Protein AF-A0A101WQL4-F1 (afdb_monomer_lite)

Sequence (93 aa):
MPYNTLDFLRATDIRMKQYYACHCAWARKSIIQEEGPVPPSICSCSLGFTKMHMEAALDIELEGENLETVLDGRSTCCTAVIHIPGNIIRKYT

Foldseek 3Di:
DFCAVVQLVVDPDLLSVLLRRDPDPVQSVQSPDPVHGDDPVVCVVVVCVVQVVVCVVQVDDWDKDWPDGSSVVPDSDTDMDIDDDPVSVVVPD

Structure (mmCIF, N/CA/C/O backbone):
data_AF-A0A101WQL4-F1
#
_entry.id   AF-A0A101WQL4-F1
#
loop_
_atom_site.group_PDB
_atom_site.id
_atom_site.type_symbol
_atom_site.label_atom_id
_atom_site.label_alt_id
_atom_site.label_comp_id
_atom_site.label_asym_id
_atom_site.label_entity_id
_atom_site.label_seq_id
_atom_site.pdbx_PDB_ins_code
_atom_site.Cartn_x
_atom_site.Cartn_y
_atom_site.Cartn_z
_atom_site.occupancy
_atom_site.B_iso_or_equiv
_atom_site.auth_seq_id
_atom_site.auth_comp_id
_atom_site.auth_asym_id
_atom_site.auth_atom_id
_atom_site.pdbx_PDB_model_num
ATOM 1 N N . MET A 1 1 ? 3.959 -6.612 2.466 1.00 82.25 1 MET A N 1
ATOM 2 C CA . MET A 1 1 ? 4.716 -7.614 1.680 1.00 82.25 1 MET A CA 1
ATOM 3 C C . MET A 1 1 ? 4.486 -7.330 0.204 1.00 82.25 1 MET A C 1
ATOM 5 O O . MET A 1 1 ? 3.399 -6.856 -0.099 1.00 82.25 1 MET A O 1
ATOM 9 N N . PRO A 1 2 ? 5.471 -7.544 -0.683 1.00 93.75 2 PRO A N 1
ATOM 10 C CA . PRO A 1 2 ? 5.263 -7.435 -2.126 1.00 93.75 2 PRO A CA 1
ATOM 11 C C . PRO A 1 2 ? 4.300 -8.510 -2.643 1.00 93.75 2 PRO A C 1
ATOM 13 O O . PRO A 1 2 ? 4.292 -9.628 -2.130 1.00 93.75 2 PRO A O 1
ATOM 16 N N . TYR A 1 3 ? 3.562 -8.205 -3.713 1.00 94.88 3 TYR A N 1
ATOM 17 C CA . TYR A 1 3 ? 2.744 -9.197 -4.421 1.00 94.88 3 TYR A CA 1
ATOM 18 C C . TYR A 1 3 ? 3.589 -10.320 -5.027 1.00 94.88 3 TYR A C 1
ATOM 20 O O . TYR A 1 3 ? 3.178 -11.480 -5.015 1.00 94.88 3 TYR A O 1
ATOM 28 N N . ASN A 1 4 ? 4.773 -9.979 -5.540 1.00 97.06 4 ASN A N 1
ATOM 29 C CA . ASN A 1 4 ? 5.749 -10.942 -6.033 1.00 97.06 4 ASN A CA 1
ATOM 30 C C . ASN A 1 4 ? 7.127 -10.636 -5.444 1.00 97.06 4 ASN A C 1
ATOM 32 O O . ASN A 1 4 ? 7.896 -9.838 -5.978 1.00 97.06 4 ASN A O 1
ATOM 36 N N . THR A 1 5 ? 7.430 -11.280 -4.319 1.00 96.88 5 THR A N 1
ATOM 37 C CA . THR A 1 5 ? 8.663 -11.051 -3.560 1.00 96.88 5 THR A CA 1
ATOM 38 C C . THR A 1 5 ? 9.922 -11.374 -4.359 1.00 96.88 5 THR A C 1
ATOM 40 O O . THR A 1 5 ? 10.891 -10.626 -4.280 1.00 96.88 5 THR A O 1
ATOM 43 N N . LEU A 1 6 ? 9.935 -12.461 -5.137 1.00 97.88 6 LEU A N 1
ATOM 44 C CA . LEU A 1 6 ? 11.141 -12.869 -5.864 1.00 97.88 6 LEU A CA 1
ATOM 45 C C . LEU A 1 6 ? 11.506 -11.857 -6.950 1.00 97.88 6 LEU A C 1
ATOM 47 O O . LEU A 1 6 ? 12.659 -11.432 -7.025 1.00 97.88 6 LEU A O 1
ATOM 51 N N . ASP A 1 7 ? 10.531 -11.434 -7.750 1.00 98.00 7 ASP A N 1
ATOM 52 C CA . ASP A 1 7 ? 10.791 -10.473 -8.820 1.00 98.00 7 ASP A CA 1
ATOM 53 C C . ASP A 1 7 ? 11.009 -9.058 -8.273 1.00 98.00 7 ASP A C 1
ATOM 55 O O . ASP A 1 7 ? 11.855 -8.332 -8.788 1.00 98.00 7 ASP A O 1
ATOM 59 N N . PHE A 1 8 ? 10.360 -8.696 -7.160 1.00 97.44 8 PHE A N 1
ATOM 60 C CA . PHE A 1 8 ? 10.661 -7.465 -6.421 1.00 97.44 8 PHE A CA 1
ATOM 61 C C . PHE A 1 8 ? 12.130 -7.391 -5.978 1.00 97.44 8 PHE A C 1
ATOM 63 O O . PHE A 1 8 ? 12.755 -6.337 -6.084 1.00 97.44 8 PHE A O 1
ATOM 70 N N . LEU A 1 9 ? 12.684 -8.501 -5.476 1.00 97.31 9 LEU A N 1
ATOM 71 C CA . LEU A 1 9 ? 14.078 -8.575 -5.027 1.00 97.31 9 LEU A CA 1
ATOM 72 C C . LEU A 1 9 ? 15.077 -8.565 -6.192 1.00 97.31 9 LEU A C 1
ATOM 74 O O . LEU A 1 9 ? 16.192 -8.077 -6.028 1.00 97.31 9 LEU A O 1
ATOM 78 N N . ARG A 1 10 ? 14.690 -9.101 -7.354 1.00 98.00 10 ARG A N 1
ATOM 79 C CA . ARG A 1 10 ? 15.531 -9.146 -8.563 1.00 98.00 10 ARG A CA 1
ATOM 80 C C . ARG A 1 10 ? 15.477 -7.864 -9.391 1.00 98.00 10 ARG A C 1
ATOM 82 O O . ARG A 1 10 ? 16.402 -7.606 -10.156 1.00 98.00 10 ARG A O 1
ATOM 89 N N . ALA A 1 11 ? 14.404 -7.086 -9.275 1.00 97.12 11 ALA A N 1
ATOM 90 C CA . ALA A 1 11 ? 14.217 -5.865 -10.042 1.00 97.12 11 ALA A CA 1
ATOM 91 C C . ALA A 1 11 ? 15.273 -4.806 -9.686 1.00 97.12 11 ALA A C 1
ATOM 93 O O . ALA A 1 11 ? 15.430 -4.419 -8.527 1.00 97.12 11 ALA A O 1
ATOM 94 N N . THR A 1 12 ? 15.963 -4.308 -10.711 1.00 95.81 12 THR A N 1
ATOM 95 C CA . THR A 1 12 ? 16.887 -3.168 -10.621 1.00 95.81 12 THR A CA 1
ATOM 96 C C . THR A 1 12 ? 16.201 -1.850 -10.966 1.00 95.81 12 THR A C 1
ATOM 98 O O . THR A 1 12 ? 16.534 -0.812 -10.400 1.00 95.81 12 THR A O 1
ATOM 101 N N . ASP A 1 13 ? 15.219 -1.897 -11.865 1.00 94.94 13 ASP A N 1
ATOM 102 C CA . ASP A 1 13 ? 14.395 -0.757 -12.237 1.00 94.94 13 ASP A CA 1
ATOM 103 C C . ASP A 1 13 ? 13.360 -0.433 -11.143 1.00 94.94 13 ASP A C 1
ATOM 105 O O . ASP A 1 13 ? 12.628 -1.307 -10.664 1.00 94.94 13 ASP A O 1
ATOM 109 N N . ILE A 1 14 ? 13.295 0.843 -10.751 1.00 93.69 14 ILE A N 1
ATOM 110 C CA . ILE A 1 14 ? 12.438 1.314 -9.655 1.00 93.69 14 ILE A CA 1
ATOM 111 C C . ILE A 1 14 ? 10.952 1.108 -9.956 1.00 93.69 14 ILE A C 1
ATOM 113 O O . ILE A 1 14 ? 10.179 0.737 -9.070 1.00 93.69 14 ILE A O 1
ATOM 117 N N . ARG A 1 15 ? 10.564 1.282 -11.219 1.00 94.81 15 ARG A N 1
ATOM 118 C CA . ARG A 1 15 ? 9.182 1.189 -11.683 1.00 94.81 15 ARG A CA 1
ATOM 119 C C . ARG A 1 15 ? 8.705 -0.262 -11.682 1.00 94.81 15 ARG A C 1
ATOM 121 O O . ARG A 1 15 ? 7.600 -0.556 -11.225 1.00 94.81 15 ARG A O 1
ATOM 128 N N . MET A 1 16 ? 9.561 -1.198 -12.080 1.00 96.56 16 MET A N 1
ATOM 129 C CA . MET A 1 16 ? 9.292 -2.630 -11.942 1.00 96.56 16 MET A CA 1
ATOM 130 C C . MET A 1 16 ? 9.248 -3.062 -10.477 1.00 96.56 16 MET A C 1
ATOM 132 O O . MET A 1 16 ? 8.401 -3.868 -10.091 1.00 96.56 16 MET A O 1
ATOM 136 N N . LYS A 1 17 ? 10.100 -2.490 -9.625 1.00 96.56 17 LYS A N 1
ATOM 137 C CA . LYS A 1 17 ? 10.061 -2.757 -8.185 1.00 96.56 17 LYS A CA 1
ATOM 138 C C . LYS A 1 17 ? 8.737 -2.292 -7.562 1.00 96.56 17 LYS A C 1
ATOM 140 O O . LYS A 1 17 ? 8.123 -3.039 -6.805 1.00 96.56 17 LYS A O 1
ATOM 145 N N . GLN A 1 18 ? 8.229 -1.125 -7.952 1.00 95.88 18 GLN A N 1
ATOM 146 C CA . GLN A 1 18 ? 6.885 -0.647 -7.594 1.00 95.88 18 GLN A CA 1
ATOM 147 C C . GLN A 1 18 ? 5.773 -1.571 -8.098 1.00 95.88 18 GLN A C 1
ATOM 149 O O . GLN A 1 18 ? 4.856 -1.913 -7.347 1.00 95.88 18 GLN A O 1
ATOM 154 N N . TYR A 1 19 ? 5.877 -2.027 -9.348 1.00 96.69 19 TYR A N 1
ATOM 155 C CA . TYR A 1 19 ? 4.937 -2.976 -9.938 1.00 96.69 19 TYR A CA 1
ATOM 156 C C . TYR A 1 19 ? 4.844 -4.274 -9.120 1.00 96.69 19 TYR A C 1
ATOM 158 O O . TYR A 1 19 ? 3.744 -4.703 -8.767 1.00 96.69 19 TYR A O 1
ATOM 166 N N . TYR A 1 20 ? 5.983 -4.879 -8.767 1.00 97.38 20 TYR A N 1
ATOM 167 C CA . TYR A 1 20 ? 6.018 -6.125 -7.992 1.00 97.38 20 TYR A CA 1
ATOM 168 C C . TYR A 1 20 ? 5.622 -5.943 -6.520 1.00 97.38 20 TYR A C 1
ATOM 170 O O . TYR A 1 20 ? 5.186 -6.904 -5.880 1.00 97.38 20 TYR A O 1
ATOM 178 N N . ALA A 1 21 ? 5.730 -4.725 -5.983 1.00 95.81 21 ALA A N 1
ATOM 179 C CA . ALA A 1 21 ? 5.258 -4.386 -4.644 1.00 95.81 21 ALA A CA 1
ATOM 180 C C . ALA A 1 21 ? 3.726 -4.305 -4.553 1.00 95.81 21 ALA A C 1
ATOM 182 O O . ALA A 1 21 ? 3.148 -4.683 -3.535 1.00 95.81 21 ALA A O 1
ATOM 183 N N . CYS A 1 22 ? 3.055 -3.826 -5.603 1.00 95.38 22 CYS A N 1
ATOM 184 C CA . CYS A 1 22 ? 1.627 -3.526 -5.566 1.00 95.38 22 CYS A CA 1
ATOM 185 C C . CYS A 1 22 ? 0.740 -4.786 -5.668 1.00 95.38 22 CYS A C 1
ATOM 187 O O . CYS A 1 22 ? 0.744 -5.506 -6.669 1.00 95.38 22 CYS A O 1
ATOM 189 N N . HIS A 1 23 ? -0.104 -5.015 -4.655 1.00 92.75 23 HIS A N 1
ATOM 190 C CA . HIS A 1 23 ? -1.077 -6.117 -4.640 1.00 92.75 23 HIS A CA 1
ATOM 191 C C . HIS A 1 23 ? -2.303 -5.890 -5.526 1.00 92.75 23 HIS A C 1
ATOM 193 O O . HIS A 1 23 ? -2.875 -6.854 -6.038 1.00 92.75 23 HIS A O 1
ATOM 199 N N . CYS A 1 24 ? -2.700 -4.637 -5.750 1.00 93.56 24 CYS A N 1
ATOM 200 C CA . CYS A 1 24 ? -3.874 -4.328 -6.554 1.00 93.56 24 CYS A CA 1
ATOM 201 C C . CYS A 1 24 ? -3.589 -4.604 -8.036 1.00 93.56 24 CYS A C 1
ATOM 203 O O . CYS A 1 24 ? -2.811 -3.896 -8.670 1.00 93.56 24 CYS A O 1
ATOM 205 N N . ALA A 1 25 ? -4.234 -5.625 -8.608 1.00 91.81 25 ALA A N 1
ATOM 206 C CA . ALA A 1 25 ? -4.018 -6.013 -10.002 1.00 91.81 25 ALA A CA 1
ATOM 207 C C . ALA A 1 25 ? -4.399 -4.911 -11.005 1.00 91.81 25 ALA A C 1
ATOM 209 O O . ALA A 1 25 ? -3.791 -4.821 -12.072 1.00 91.81 25 ALA A O 1
ATOM 210 N N . TRP A 1 26 ? -5.379 -4.074 -10.653 1.00 88.88 26 TRP A N 1
ATOM 211 C CA . TRP A 1 26 ? -5.787 -2.933 -11.466 1.00 88.88 26 TRP A CA 1
ATOM 212 C C . TRP A 1 26 ? -4.769 -1.792 -11.374 1.00 88.88 26 TRP A C 1
ATOM 214 O O . TRP A 1 26 ? -4.217 -1.381 -12.392 1.00 88.88 26 TRP A O 1
ATOM 224 N N . ALA A 1 27 ? -4.433 -1.355 -10.155 1.00 95.06 27 ALA A N 1
ATOM 225 C CA . ALA A 1 27 ? -3.511 -0.242 -9.951 1.00 95.06 27 ALA A CA 1
ATOM 226 C C . ALA A 1 27 ? -2.081 -0.576 -10.398 1.00 95.06 27 ALA A C 1
ATOM 228 O O . ALA A 1 27 ? -1.440 0.242 -11.051 1.00 95.06 27 ALA A O 1
ATOM 229 N N . ARG A 1 28 ? -1.576 -1.791 -10.139 1.00 94.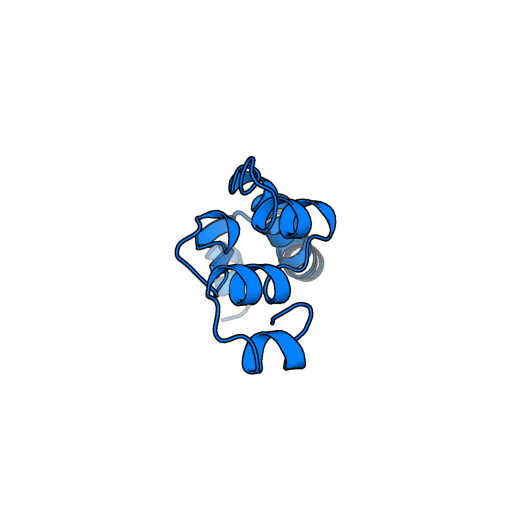94 28 ARG A N 1
ATOM 230 C CA . ARG A 1 28 ? -0.192 -2.143 -10.495 1.00 94.94 28 ARG A CA 1
ATOM 231 C C . ARG A 1 28 ? 0.074 -2.052 -11.992 1.00 94.94 28 ARG A C 1
ATOM 233 O O . ARG A 1 28 ? 1.155 -1.637 -12.379 1.00 94.94 28 ARG A O 1
ATOM 240 N N . LYS A 1 29 ? -0.903 -2.395 -12.844 1.00 94.81 29 LYS A N 1
ATOM 241 C CA . LYS A 1 29 ? -0.738 -2.282 -14.300 1.00 94.81 29 LYS A CA 1
ATOM 242 C C . LYS A 1 29 ? -0.519 -0.833 -14.729 1.00 94.81 29 LYS A C 1
ATOM 244 O O . LYS A 1 29 ? 0.350 -0.603 -15.559 1.00 94.81 29 LYS A O 1
ATOM 249 N N . SER A 1 30 ? -1.216 0.123 -14.110 1.00 95.38 30 SER A N 1
ATOM 250 C CA . SER A 1 30 ? -1.042 1.552 -14.413 1.00 95.38 30 SER A CA 1
ATOM 251 C C . SER A 1 30 ? 0.374 2.062 -14.151 1.00 95.38 30 SER A C 1
ATOM 253 O O . SER A 1 30 ? 0.878 2.886 -14.903 1.00 95.38 30 SER A O 1
ATOM 255 N N . ILE A 1 31 ? 1.087 1.486 -13.174 1.00 95.31 31 ILE A N 1
ATOM 256 C CA . ILE A 1 31 ? 2.475 1.864 -12.868 1.00 95.31 31 ILE A CA 1
ATOM 257 C C . ILE A 1 31 ? 3.362 1.757 -14.111 1.00 95.31 31 ILE A C 1
ATOM 259 O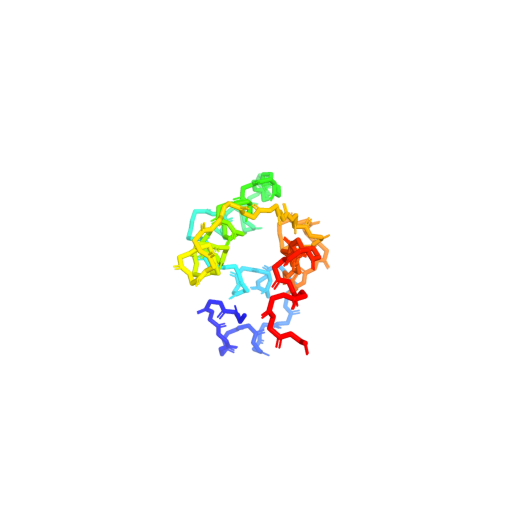 O . ILE A 1 31 ? 4.206 2.623 -14.313 1.00 95.31 31 ILE A O 1
ATOM 263 N N . ILE A 1 32 ? 3.169 0.739 -14.960 1.00 94.25 32 ILE A N 1
ATOM 264 C CA . ILE A 1 32 ? 4.007 0.467 -16.142 1.00 94.25 32 ILE A CA 1
ATOM 265 C C . ILE A 1 32 ? 3.443 1.023 -17.462 1.00 94.25 32 ILE A C 1
ATOM 267 O O . ILE A 1 32 ? 4.094 0.893 -18.495 1.00 94.25 32 ILE A O 1
ATOM 271 N N . GLN A 1 33 ? 2.275 1.668 -17.438 1.00 94.00 33 GLN A N 1
ATOM 272 C CA . GLN A 1 33 ? 1.653 2.293 -18.613 1.00 94.00 33 GLN A CA 1
ATOM 273 C C . GLN A 1 33 ? 2.229 3.684 -18.911 1.00 94.00 33 GLN A C 1
ATOM 275 O O . GLN A 1 33 ? 2.717 4.358 -18.006 1.00 94.00 33 GLN A O 1
ATOM 280 N N . GLU A 1 34 ? 2.198 4.135 -20.164 1.00 92.62 34 GLU A N 1
ATOM 281 C CA . GLU A 1 34 ? 2.733 5.457 -20.539 1.00 92.62 34 GLU A CA 1
ATOM 282 C C . GLU A 1 34 ? 1.992 6.604 -19.838 1.00 92.62 34 GLU A C 1
ATOM 284 O O . GLU A 1 34 ? 2.616 7.586 -19.442 1.00 92.62 34 GLU A O 1
ATOM 289 N N . GLU A 1 35 ? 0.692 6.434 -19.594 1.00 93.44 35 GLU A N 1
ATOM 290 C CA . GLU A 1 35 ? -0.167 7.381 -18.877 1.00 93.44 35 GLU A CA 1
ATOM 291 C C . GLU A 1 35 ? 0.201 7.526 -17.390 1.00 93.44 35 GLU A C 1
ATOM 293 O O . GLU A 1 35 ? -0.187 8.500 -16.745 1.00 93.44 35 GLU A O 1
ATOM 298 N N . GLY A 1 36 ? 0.975 6.580 -16.851 1.00 90.31 36 GLY A N 1
ATOM 299 C CA . GLY A 1 36 ? 1.416 6.574 -15.463 1.00 90.31 36 GLY A CA 1
ATOM 300 C C . GLY A 1 36 ? 0.400 5.979 -14.477 1.00 90.31 36 GLY A C 1
ATOM 301 O O . GLY A 1 36 ? -0.648 5.454 -14.865 1.00 90.31 36 GLY A O 1
ATOM 302 N N . PRO A 1 37 ? 0.736 6.000 -13.174 1.00 93.81 37 PRO A N 1
ATOM 303 C CA . PRO A 1 37 ? -0.076 5.374 -12.144 1.00 93.81 37 PRO A CA 1
ATOM 304 C C . PRO A 1 37 ? -1.417 6.090 -11.950 1.00 93.81 37 PRO A C 1
ATOM 306 O O . PRO A 1 37 ? -1.517 7.314 -12.024 1.00 93.81 37 PRO A O 1
ATOM 309 N N . VAL A 1 38 ? -2.448 5.314 -11.617 1.00 95.00 38 VAL A N 1
ATOM 310 C CA . VAL A 1 38 ? -3.718 5.845 -11.103 1.00 95.00 38 VAL A CA 1
ATOM 311 C C . VAL A 1 38 ? -3.513 6.619 -9.789 1.00 95.00 38 VAL A C 1
ATOM 313 O O . VAL A 1 38 ? -2.510 6.403 -9.103 1.00 95.00 38 VAL A O 1
ATOM 316 N N . PRO A 1 39 ? -4.471 7.477 -9.380 1.00 94.75 39 PRO A N 1
ATOM 317 C CA . PRO A 1 39 ? -4.338 8.263 -8.158 1.00 94.75 39 PRO A CA 1
ATOM 318 C C . PRO A 1 39 ? -4.055 7.408 -6.905 1.00 94.75 39 PRO A C 1
ATOM 320 O O . PRO A 1 39 ? -4.729 6.392 -6.698 1.00 94.75 39 PRO A O 1
ATOM 323 N N . PRO A 1 40 ? -3.142 7.845 -6.014 1.00 93.88 40 PRO A N 1
ATOM 324 C CA . PRO A 1 40 ? -2.806 7.134 -4.776 1.00 93.88 40 PRO A CA 1
ATOM 325 C C . PRO A 1 40 ? -3.992 6.864 -3.843 1.00 93.88 40 PRO A C 1
ATOM 327 O O . PRO A 1 40 ? -3.968 5.902 -3.078 1.00 93.88 40 PRO A O 1
ATOM 330 N N . SER A 1 41 ? -5.065 7.658 -3.932 1.00 93.12 41 SER A N 1
ATOM 331 C CA . SER A 1 41 ? -6.291 7.479 -3.141 1.00 93.12 41 SER A CA 1
ATOM 332 C C . SER A 1 41 ? -6.957 6.110 -3.335 1.00 93.12 41 SER A C 1
ATOM 334 O O . SER A 1 4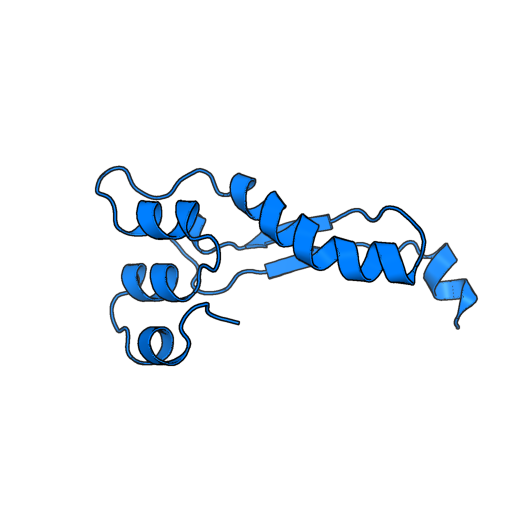1 ? -7.658 5.641 -2.440 1.00 93.12 41 SER A O 1
ATOM 336 N N . ILE A 1 42 ? -6.687 5.408 -4.443 1.00 94.12 42 ILE A N 1
ATOM 337 C CA . ILE A 1 42 ? -7.119 4.014 -4.643 1.00 94.12 42 ILE A CA 1
ATOM 338 C C . ILE A 1 42 ? -6.564 3.067 -3.566 1.00 94.12 42 ILE A C 1
ATOM 340 O O . ILE A 1 42 ? -7.209 2.066 -3.238 1.00 94.12 42 ILE A O 1
ATOM 344 N N . CYS A 1 43 ? -5.408 3.372 -2.968 1.00 93.75 43 CYS A N 1
ATOM 345 C CA . CYS A 1 43 ? -4.817 2.562 -1.901 1.00 93.75 43 CYS A CA 1
ATOM 346 C C . CYS A 1 43 ? -5.696 2.484 -0.644 1.00 93.75 43 CYS A C 1
ATOM 348 O O . CYS A 1 43 ? -5.528 1.554 0.147 1.00 93.75 43 CYS A O 1
ATOM 350 N N . SER A 1 44 ? -6.695 3.361 -0.486 1.00 93.12 44 SER A N 1
ATOM 351 C CA . SER A 1 44 ? -7.706 3.252 0.575 1.00 93.12 44 SER A CA 1
ATOM 352 C C . SER A 1 44 ? -8.463 1.920 0.537 1.00 93.12 44 SER A C 1
ATOM 354 O O . SER A 1 44 ? -8.871 1.423 1.581 1.00 93.12 44 SER A O 1
ATOM 356 N N . CYS A 1 45 ? -8.566 1.271 -0.629 1.00 91.56 45 CYS A N 1
ATOM 357 C CA . CYS A 1 45 ? -9.093 -0.092 -0.731 1.00 91.56 45 CYS A CA 1
ATOM 358 C C . CYS A 1 45 ? -8.224 -1.114 0.025 1.00 91.56 45 CYS A C 1
ATOM 360 O O . CYS A 1 45 ? -8.752 -1.999 0.697 1.00 91.56 45 CYS A O 1
ATOM 362 N N . SER A 1 46 ? -6.893 -0.999 -0.068 1.00 92.38 46 SER A N 1
ATOM 363 C CA . SER A 1 46 ? -5.968 -1.881 0.657 1.00 92.38 46 SER A CA 1
ATOM 364 C C . SER A 1 46 ? -5.989 -1.596 2.155 1.00 92.38 46 SER A C 1
ATOM 366 O O . SER A 1 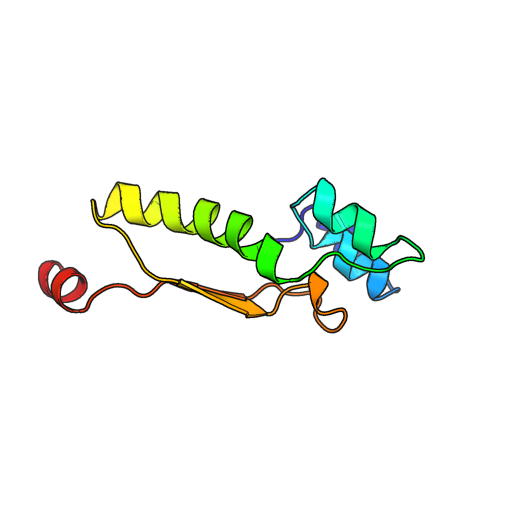46 ? -5.919 -2.531 2.948 1.00 92.38 46 SER A O 1
ATOM 368 N N . LEU A 1 47 ? -6.100 -0.323 2.541 1.00 94.88 47 LEU A N 1
ATOM 369 C CA . LEU A 1 47 ? -6.276 0.065 3.937 1.00 94.88 47 LEU A CA 1
ATOM 370 C C . LEU A 1 47 ? -7.566 -0.531 4.508 1.00 94.88 47 LEU A C 1
ATOM 372 O O . LEU A 1 47 ? -7.521 -1.139 5.570 1.00 94.88 47 LEU A O 1
ATOM 376 N N . GLY A 1 48 ? -8.684 -0.436 3.782 1.00 94.81 48 GLY A N 1
ATOM 377 C CA . GLY A 1 48 ? -9.953 -1.044 4.181 1.00 94.81 48 GLY A CA 1
ATOM 378 C C . GLY A 1 48 ? -9.842 -2.555 4.401 1.00 94.81 48 GLY A C 1
ATOM 379 O O . GLY A 1 48 ? -10.326 -3.057 5.410 1.00 94.81 48 GLY A O 1
ATOM 380 N N . PHE A 1 49 ? -9.136 -3.273 3.519 1.00 93.44 49 PHE A N 1
ATOM 381 C CA . PHE A 1 49 ? -8.883 -4.708 3.694 1.00 93.44 49 PHE A CA 1
ATOM 382 C C . PHE A 1 49 ? -8.088 -5.015 4.973 1.00 93.44 49 PHE A C 1
ATOM 384 O O . PHE A 1 49 ? -8.472 -5.892 5.741 1.00 93.44 49 PHE A O 1
ATOM 391 N N . THR A 1 50 ? -7.010 -4.273 5.243 1.00 91.94 50 THR A N 1
ATOM 392 C CA . THR A 1 50 ? -6.222 -4.449 6.476 1.00 91.94 50 THR A CA 1
ATOM 393 C C . THR A 1 50 ? -7.044 -4.109 7.722 1.00 91.94 50 THR A C 1
ATOM 395 O O . THR A 1 50 ? -7.016 -4.844 8.709 1.00 91.94 50 THR A O 1
ATOM 398 N N . LY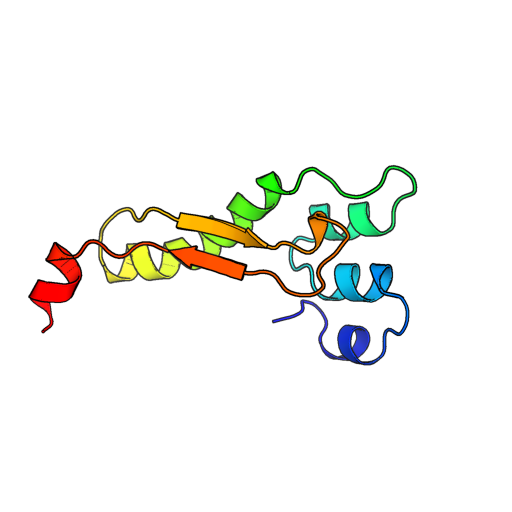S A 1 51 ? -7.796 -3.006 7.665 1.00 95.31 51 LYS A N 1
ATOM 399 C CA . LYS A 1 51 ? -8.615 -2.480 8.758 1.00 95.31 51 LYS A CA 1
ATOM 400 C C . LYS A 1 51 ? -9.746 -3.435 9.138 1.00 95.31 51 LYS A C 1
ATOM 402 O O . LYS A 1 51 ? -9.952 -3.662 10.326 1.00 95.31 51 LYS A O 1
ATOM 407 N N . MET A 1 52 ? -10.376 -4.078 8.152 1.00 96.12 52 MET A N 1
ATOM 408 C CA . MET A 1 52 ? -11.461 -5.050 8.337 1.00 96.12 52 MET A CA 1
ATOM 409 C C . MET A 1 52 ? -11.135 -6.114 9.391 1.00 96.12 52 MET A C 1
ATOM 411 O O . MET A 1 52 ? -11.984 -6.451 10.211 1.00 96.12 52 MET A O 1
ATOM 415 N N . HIS A 1 53 ? -9.909 -6.643 9.399 1.00 93.38 53 HIS A N 1
ATOM 416 C CA . HIS A 1 53 ? -9.512 -7.660 10.374 1.00 93.38 53 HIS A CA 1
ATOM 417 C C . HIS A 1 53 ? -9.495 -7.125 11.812 1.00 93.38 53 HIS A C 1
ATOM 419 O O . HIS A 1 53 ? -9.865 -7.842 12.740 1.00 93.38 53 HIS A O 1
ATOM 425 N N . MET A 1 54 ? -9.077 -5.872 12.000 1.00 93.81 54 MET A N 1
ATOM 426 C CA . MET A 1 54 ? -9.048 -5.226 13.313 1.00 93.81 54 MET A CA 1
ATOM 427 C C . MET A 1 54 ? -10.449 -4.808 13.756 1.00 93.81 54 MET A C 1
ATOM 429 O O . MET A 1 54 ? -10.804 -5.030 14.908 1.00 93.81 54 MET A O 1
ATOM 433 N N . GLU A 1 55 ? -11.259 -4.268 12.846 1.00 96.94 55 GLU A N 1
ATOM 434 C CA . GLU A 1 55 ? -12.654 -3.898 13.117 1.00 96.94 55 GLU A CA 1
ATOM 435 C C . GLU A 1 55 ? -13.480 -5.119 13.519 1.00 96.94 55 GLU A C 1
ATOM 437 O O . GLU A 1 55 ? -14.201 -5.070 14.509 1.00 96.94 55 GLU A O 1
ATOM 442 N N . ALA A 1 56 ? -13.297 -6.252 12.834 1.00 96.12 56 ALA A N 1
ATOM 443 C CA . ALA A 1 56 ? -13.948 -7.507 13.200 1.00 96.12 56 ALA A CA 1
ATOM 444 C C . ALA A 1 56 ? -13.521 -8.023 14.586 1.00 96.12 56 ALA A C 1
ATOM 446 O O . ALA A 1 56 ? -14.322 -8.631 15.290 1.00 96.12 56 ALA A O 1
ATOM 447 N N . ALA A 1 57 ? -12.264 -7.803 14.986 1.00 93.25 57 ALA A N 1
ATOM 448 C CA . ALA A 1 57 ? -11.757 -8.239 16.287 1.00 93.25 57 ALA A CA 1
ATOM 449 C C . ALA A 1 57 ? -12.172 -7.309 17.442 1.00 93.25 57 ALA A C 1
ATOM 451 O O . ALA A 1 57 ? -12.350 -7.773 18.568 1.00 93.25 57 ALA A O 1
ATOM 452 N N . LEU A 1 58 ? -12.285 -6.004 17.179 1.00 93.31 58 LEU A N 1
ATOM 453 C CA . LEU A 1 58 ? -12.579 -4.976 18.181 1.00 93.31 58 LEU A CA 1
ATOM 454 C C . LEU A 1 58 ? -14.062 -4.583 18.241 1.00 93.31 58 LEU A C 1
ATOM 456 O O . LEU A 1 58 ? -14.452 -3.909 19.193 1.00 93.31 58 LEU A O 1
ATOM 460 N N . ASP A 1 59 ? -14.859 -5.009 17.256 1.00 94.62 59 ASP A N 1
ATOM 461 C CA . ASP A 1 59 ? -16.286 -4.701 17.091 1.00 94.62 59 ASP A CA 1
ATOM 462 C C . ASP A 1 59 ? -16.579 -3.190 17.067 1.00 94.62 59 ASP A C 1
ATOM 464 O O . ASP A 1 59 ? -17.545 -2.694 17.645 1.00 94.62 59 ASP A O 1
ATOM 468 N N . ILE A 1 60 ? -15.688 -2.432 16.423 1.00 94.25 60 ILE A N 1
ATOM 469 C CA . ILE A 1 60 ? -15.821 -0.989 16.213 1.00 94.25 60 ILE A CA 1
ATOM 470 C C . ILE A 1 60 ? -15.317 -0.610 14.825 1.00 94.25 60 ILE A C 1
ATOM 472 O O . ILE A 1 60 ? -14.432 -1.268 14.282 1.00 94.25 60 ILE A O 1
ATOM 476 N N . GLU A 1 61 ? -15.835 0.490 14.285 1.00 95.38 61 GLU A N 1
ATOM 477 C CA . GLU A 1 61 ? -15.233 1.139 13.124 1.00 95.38 61 GLU A CA 1
ATOM 478 C C . GLU A 1 61 ? -13.953 1.875 13.544 1.00 95.38 61 GLU A C 1
ATOM 480 O O . GLU A 1 61 ? -13.902 2.526 14.592 1.00 95.38 61 GLU A O 1
ATOM 485 N N . LEU A 1 62 ? -12.906 1.751 12.733 1.00 96.38 62 LEU A N 1
ATOM 486 C CA . LEU A 1 62 ? -11.612 2.385 12.956 1.00 96.38 62 LEU A CA 1
ATOM 487 C C . LEU A 1 62 ? -11.355 3.469 11.906 1.00 96.38 62 LEU A C 1
ATOM 489 O O . LEU A 1 62 ? -11.792 3.386 10.756 1.00 96.38 62 LEU A O 1
ATOM 493 N N . GLU A 1 63 ? -10.570 4.470 12.279 1.00 96.25 63 GLU A N 1
ATOM 494 C CA . GLU A 1 63 ? -10.021 5.434 11.329 1.00 96.25 63 GLU A CA 1
ATOM 495 C C . GLU A 1 63 ? -8.620 5.004 10.893 1.00 96.25 63 GLU A C 1
ATOM 497 O O . GLU A 1 63 ? -7.895 4.322 11.621 1.00 96.25 63 GLU A O 1
ATOM 502 N N . GLY A 1 64 ? -8.219 5.407 9.693 1.00 95.44 64 GLY A N 1
ATOM 503 C CA . GLY A 1 64 ? -6.877 5.154 9.201 1.00 95.44 64 GLY A CA 1
ATOM 504 C C . GLY A 1 64 ? -6.554 5.973 7.965 1.00 95.44 64 GLY A C 1
ATOM 505 O O . GLY A 1 64 ? -7.444 6.488 7.288 1.00 95.44 64 GLY A O 1
ATOM 506 N N . GLU A 1 65 ? -5.270 6.034 7.647 1.00 95.62 65 GLU A N 1
ATOM 507 C CA . GLU A 1 65 ? -4.751 6.787 6.512 1.00 95.62 65 GLU A CA 1
ATOM 508 C C . GLU A 1 65 ? -3.563 6.074 5.858 1.00 95.62 65 GLU A C 1
ATOM 510 O O . GLU A 1 65 ? -2.810 5.336 6.499 1.00 95.62 65 GLU A O 1
ATOM 515 N N . ASN A 1 66 ? -3.404 6.285 4.551 1.00 94.19 66 ASN A N 1
ATOM 516 C CA . ASN A 1 66 ? -2.215 5.855 3.823 1.00 94.19 66 ASN A CA 1
ATOM 517 C C . ASN A 1 66 ? -1.179 6.979 3.898 1.00 94.19 66 ASN A C 1
ATOM 519 O O . ASN A 1 66 ? -1.437 8.075 3.408 1.00 94.19 66 ASN A O 1
ATOM 523 N N . LEU A 1 67 ? -0.015 6.698 4.483 1.00 93.38 67 LEU A N 1
ATOM 524 C CA . LEU A 1 67 ? 1.091 7.655 4.575 1.00 93.38 67 LEU A CA 1
ATOM 525 C C . LEU A 1 67 ? 1.993 7.607 3.343 1.00 93.38 67 LEU A C 1
ATOM 527 O O . LEU A 1 67 ? 2.543 8.623 2.930 1.00 93.38 67 LEU A O 1
ATOM 531 N N . GLU A 1 68 ? 2.174 6.415 2.779 1.00 93.81 68 GLU A N 1
ATOM 532 C CA . GLU A 1 68 ? 3.077 6.191 1.657 1.00 93.81 68 GLU A CA 1
ATOM 533 C C . GLU A 1 68 ? 2.555 5.059 0.781 1.00 93.81 68 GLU A C 1
ATOM 535 O O . GLU A 1 68 ? 2.100 4.027 1.287 1.00 93.81 68 GLU A O 1
ATOM 540 N N . THR A 1 69 ? 2.633 5.230 -0.536 1.00 94.69 69 THR A N 1
ATOM 541 C CA . THR A 1 69 ? 2.216 4.211 -1.493 1.00 94.69 69 THR A CA 1
ATOM 542 C C . THR A 1 69 ? 3.198 4.100 -2.656 1.00 94.69 69 THR A C 1
ATOM 544 O O . THR A 1 69 ? 3.867 5.052 -3.054 1.00 94.69 69 THR A O 1
ATOM 547 N N . VAL A 1 70 ? 3.236 2.929 -3.293 1.00 95.12 70 VAL A N 1
ATOM 548 C CA . VAL A 1 70 ? 3.999 2.756 -4.542 1.00 95.12 70 VAL A CA 1
ATOM 549 C C . VAL A 1 70 ? 3.404 3.510 -5.738 1.00 95.12 70 VAL A C 1
ATOM 551 O O . VAL A 1 70 ? 4.074 3.646 -6.758 1.00 95.12 70 VAL A O 1
ATOM 554 N N . LEU A 1 71 ? 2.168 4.016 -5.624 1.00 94.69 71 LEU A N 1
ATOM 555 C CA . LEU A 1 71 ? 1.523 4.838 -6.655 1.00 94.69 71 LEU A CA 1
ATOM 556 C C . LEU A 1 71 ? 2.024 6.286 -6.651 1.00 94.69 71 LEU A C 1
ATOM 558 O O . LEU A 1 71 ? 1.890 6.970 -7.660 1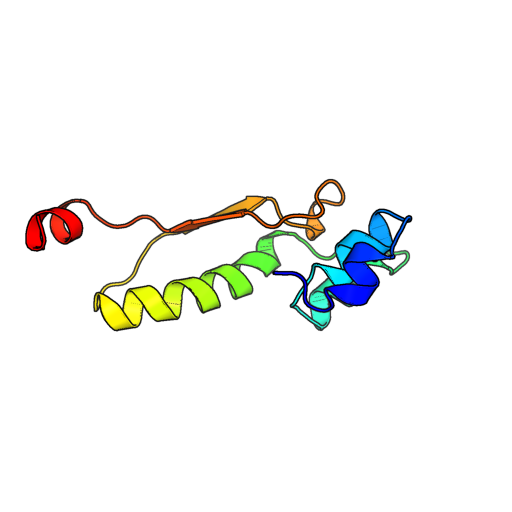.00 94.69 71 LEU A O 1
ATOM 562 N N . ASP A 1 72 ? 2.684 6.727 -5.577 1.00 90.12 72 ASP A N 1
ATOM 563 C CA . ASP A 1 72 ? 3.321 8.049 -5.503 1.00 90.12 72 ASP A CA 1
ATOM 564 C C . ASP A 1 72 ? 4.565 8.158 -6.406 1.00 90.12 72 ASP A C 1
ATOM 566 O O . ASP A 1 72 ? 5.210 9.205 -6.484 1.00 90.12 72 ASP A O 1
ATOM 570 N N . GLY A 1 73 ? 4.964 7.057 -7.055 1.00 81.88 73 GLY A N 1
ATOM 571 C CA . GLY A 1 73 ? 6.083 6.993 -7.997 1.00 81.88 73 GLY A CA 1
ATOM 572 C C . GLY A 1 73 ? 7.467 7.104 -7.352 1.00 81.88 73 GLY A C 1
ATOM 573 O O . GLY A 1 73 ? 8.472 6.891 -8.026 1.00 81.88 73 GLY A O 1
ATOM 574 N N . ARG A 1 74 ? 7.549 7.374 -6.045 1.00 84.31 74 ARG A N 1
ATOM 575 C CA . ARG A 1 74 ? 8.813 7.561 -5.308 1.00 84.31 74 ARG A CA 1
ATOM 576 C C . ARG A 1 74 ? 9.158 6.419 -4.363 1.00 84.31 74 ARG A C 1
ATOM 578 O O . ARG A 1 74 ? 10.334 6.208 -4.085 1.00 84.31 74 ARG A O 1
ATOM 585 N N . SER A 1 75 ? 8.155 5.688 -3.882 1.00 87.62 75 SER A N 1
ATOM 586 C CA . SER A 1 75 ? 8.363 4.630 -2.897 1.00 87.62 75 SER A CA 1
ATOM 587 C C . SER A 1 75 ? 8.306 3.238 -3.502 1.00 87.62 75 SER A C 1
ATOM 589 O O . SER A 1 75 ? 7.683 3.023 -4.535 1.00 87.62 75 SER A O 1
ATOM 591 N N . THR A 1 76 ? 8.938 2.282 -2.828 1.00 91.62 76 THR A N 1
ATOM 592 C CA . THR A 1 76 ? 8.761 0.835 -3.057 1.00 91.62 76 THR A CA 1
ATOM 593 C C . THR A 1 76 ? 8.118 0.140 -1.858 1.00 91.62 76 THR A C 1
ATOM 595 O O . THR A 1 76 ? 7.945 -1.079 -1.868 1.00 91.62 76 THR A O 1
ATOM 598 N N . CYS A 1 77 ? 7.758 0.916 -0.836 1.00 91.50 77 CYS A N 1
ATOM 599 C CA . CYS A 1 77 ? 7.086 0.477 0.370 1.00 91.50 77 CYS A CA 1
ATOM 600 C C . CYS A 1 77 ? 5.726 1.173 0.461 1.00 91.50 77 CYS A C 1
ATOM 602 O O . CYS A 1 77 ? 5.569 2.307 0.018 1.00 91.50 77 CYS A O 1
ATOM 604 N N . CYS A 1 78 ? 4.740 0.483 1.025 1.00 92.50 78 CYS A N 1
ATOM 605 C CA . CYS A 1 78 ? 3.467 1.099 1.373 1.00 92.50 78 CYS A CA 1
ATOM 606 C C . CYS A 1 78 ? 3.361 1.146 2.893 1.00 92.50 78 CYS A C 1
ATOM 608 O O . CYS A 1 78 ? 3.548 0.117 3.548 1.00 92.50 78 CYS A O 1
ATOM 610 N N . THR A 1 79 ? 3.013 2.310 3.428 1.00 93.56 79 THR A N 1
ATOM 611 C CA . THR A 1 79 ? 2.859 2.537 4.864 1.00 93.56 79 THR A CA 1
ATOM 612 C C . THR A 1 79 ? 1.469 3.091 5.125 1.00 93.56 79 THR A C 1
ATOM 614 O O . THR A 1 79 ? 1.053 4.062 4.494 1.00 93.56 79 THR A O 1
ATOM 617 N N . ALA A 1 80 ? 0.753 2.479 6.063 1.00 93.44 80 ALA A N 1
ATOM 618 C CA . ALA A 1 80 ? -0.565 2.922 6.484 1.00 93.44 80 ALA A CA 1
ATOM 619 C C . ALA A 1 80 ? -0.677 2.887 8.009 1.00 93.44 80 ALA A C 1
ATOM 621 O O . ALA A 1 80 ? -0.021 2.076 8.668 1.00 93.44 80 ALA A O 1
ATOM 622 N N . VAL A 1 81 ? -1.513 3.766 8.549 1.00 95.88 81 VAL A N 1
ATOM 623 C CA . VAL A 1 81 ? -1.796 3.884 9.980 1.00 95.88 81 VAL A CA 1
ATOM 624 C C . VAL A 1 81 ? -3.260 3.551 10.219 1.00 95.88 81 VAL A C 1
ATOM 626 O O . VAL A 1 81 ? -4.129 3.943 9.445 1.00 95.88 81 VAL A O 1
ATOM 629 N N . ILE A 1 82 ? -3.522 2.814 11.297 1.00 95.94 82 ILE A N 1
ATOM 630 C CA . ILE A 1 82 ? -4.864 2.554 11.816 1.00 95.94 82 ILE A CA 1
ATOM 631 C C . ILE A 1 82 ? -4.891 3.093 13.244 1.00 95.94 82 ILE A C 1
ATOM 633 O O . ILE A 1 82 ? -4.055 2.719 14.071 1.00 95.94 82 ILE A O 1
ATOM 637 N N . HIS A 1 83 ? -5.829 3.988 13.529 1.00 95.44 83 HIS A N 1
ATOM 638 C CA . HIS A 1 83 ? -5.959 4.636 14.825 1.00 95.44 83 HIS A CA 1
ATOM 639 C C . HIS A 1 83 ? -6.855 3.801 15.734 1.00 95.44 83 HIS A C 1
ATOM 641 O O . HIS A 1 83 ? -8.043 3.633 15.470 1.00 95.44 83 HIS A O 1
ATOM 647 N N . ILE A 1 84 ? -6.286 3.295 16.828 1.00 93.69 84 ILE A N 1
ATOM 648 C CA . ILE A 1 84 ? -7.044 2.584 17.860 1.00 93.69 84 ILE A CA 1
ATOM 649 C C . ILE A 1 84 ? -7.469 3.594 18.935 1.00 93.69 84 ILE A C 1
ATOM 651 O O . ILE A 1 84 ? -6.600 4.219 19.553 1.00 93.69 84 ILE A O 1
ATOM 655 N N . PRO A 1 85 ? -8.777 3.751 19.206 1.00 93.62 85 PRO A N 1
ATOM 656 C CA . PRO A 1 85 ? -9.256 4.664 20.236 1.00 93.62 85 PRO A CA 1
ATOM 657 C C . PRO A 1 85 ? -8.715 4.321 21.632 1.00 93.62 85 PRO A C 1
ATOM 659 O O . PRO A 1 85 ? -8.702 3.163 22.057 1.00 93.62 85 PRO A O 1
ATOM 662 N N . GLY A 1 86 ? -8.301 5.337 22.394 1.00 92.19 86 GLY A N 1
ATOM 663 C CA . GLY A 1 86 ? -7.671 5.136 23.706 1.00 92.19 86 GLY A CA 1
ATOM 664 C C . GLY A 1 86 ? -8.567 4.443 24.743 1.00 92.19 86 GLY A C 1
ATOM 665 O O . GLY A 1 86 ? -8.064 3.748 25.624 1.00 92.19 86 GLY A O 1
ATOM 666 N N . ASN A 1 87 ? -9.892 4.579 24.635 1.00 90.50 87 ASN A N 1
ATOM 667 C CA . ASN A 1 87 ? -10.857 3.860 25.475 1.00 90.50 87 ASN A CA 1
ATOM 668 C C . ASN A 1 87 ? -10.831 2.341 25.237 1.00 90.50 87 ASN A C 1
ATOM 670 O O . ASN A 1 87 ? -11.061 1.588 26.179 1.00 90.50 87 ASN A O 1
ATOM 674 N N . ILE A 1 88 ? -10.525 1.893 24.016 1.00 90.50 88 ILE A N 1
ATOM 675 C CA . ILE A 1 88 ? -10.369 0.469 23.701 1.00 90.50 88 ILE A CA 1
ATOM 676 C C . ILE A 1 88 ? -9.080 -0.063 24.314 1.00 90.50 88 ILE A C 1
ATOM 678 O O . ILE A 1 88 ? -9.109 -1.097 24.969 1.00 90.50 88 ILE A O 1
ATOM 682 N N . ILE A 1 89 ? -7.970 0.670 24.185 1.00 89.38 89 ILE A N 1
ATOM 683 C CA . ILE A 1 89 ? -6.678 0.270 24.768 1.00 89.38 89 ILE A CA 1
ATOM 684 C C . ILE A 1 89 ? -6.803 0.096 26.288 1.00 89.38 89 ILE A C 1
ATOM 686 O O . ILE A 1 89 ? -6.439 -0.950 26.818 1.00 89.38 89 ILE A O 1
ATOM 690 N N . ARG A 1 90 ? -7.412 1.073 26.974 1.00 90.75 90 ARG A N 1
ATOM 691 C CA . ARG A 1 90 ? -7.623 1.044 28.434 1.00 90.75 90 ARG A CA 1
ATOM 692 C C . ARG A 1 90 ? -8.480 -0.120 28.928 1.00 90.75 90 ARG A C 1
ATOM 694 O O . ARG A 1 90 ? -8.429 -0.438 30.106 1.00 90.75 90 ARG A O 1
ATOM 701 N N . LYS A 1 91 ? -9.292 -0.738 28.067 1.00 86.38 91 LYS A N 1
ATOM 702 C CA . LYS A 1 91 ? -10.094 -1.914 28.435 1.00 86.38 91 LYS A CA 1
ATOM 703 C C . LYS A 1 91 ? -9.223 -3.157 28.668 1.00 86.38 91 LYS A C 1
ATOM 705 O O . LYS A 1 91 ? -9.669 -4.076 29.349 1.00 86.38 91 LYS A O 1
ATOM 710 N N . TYR A 1 92 ? -8.016 -3.193 28.100 1.00 80.19 92 TYR A N 1
ATOM 711 C CA . TYR A 1 92 ? -7.131 -4.363 28.096 1.00 80.19 92 TYR A CA 1
ATOM 712 C C . TYR A 1 92 ? -5.764 -4.118 28.761 1.00 80.19 92 TYR A C 1
ATOM 714 O O . TYR A 1 92 ? -4.924 -5.016 28.748 1.00 80.19 92 TYR A O 1
ATOM 722 N N . THR A 1 93 ? -5.539 -2.931 29.332 1.00 70.38 93 THR A N 1
ATOM 723 C CA . THR A 1 93 ? -4.362 -2.574 30.149 1.00 70.38 93 THR A CA 1
ATOM 724 C C . THR A 1 93 ? -4.774 -2.323 31.585 1.00 70.38 93 THR A C 1
ATOM 726 O O . THR A 1 93 ? -4.107 -2.861 32.491 1.00 70.38 93 THR A O 1
#

Radius of gyration: 15.67 Å; chains: 1; bounding box: 33×21×51 Å

Secondary structure (DSSP, 8-state):
--SSHHHHHH--SHHHHHHHH---HHHHHHHTSTT-PPPGGGGHHHHHHHHHHHHHHHTS--EEEEEE-GGGSS-SS-EEEEEPPHHHHTT--

pLDDT: mean 93.39, std 4.08, range [70.38, 98.0]